Protein AF-A0A9E5Y0D2-F1 (afdb_monomer)

Radius of gyration: 13.47 Å; Cα contacts (8 Å, |Δi|>4): 110; chains: 1; bounding box: 31×25×34 Å

Sequence (100 aa):
MKELVKKLLSEASYRKVLHGIVSGCRSVDELQQKLNLDKNTIEKIVEELKEKGVIEINEEGIKSRLQDFLLVIDFRTGSVYAVFSPEKAREIREYIAKHL

Secondary structure (DSSP, 8-state):
-HHHHHHHHH-HHHHHHHHHHHTT--SHHHHHHHH---HHHHHHHHHHHHHTTSEEEETTEEEE-TTTSEEEEETTTTEEEEE-SHHHHHHHHHHHHH--

Solvent-accessible surface area (backbone atoms only — not comparable to full-atom values): 5742 Å² total; per-residue (Å²): 110,74,65,59,54,47,43,46,62,74,33,68,64,49,42,52,52,54,50,36,35,70,73,64,33,37,46,70,68,56,39,28,74,72,64,79,49,60,62,70,60,51,49,53,49,52,51,51,35,37,78,70,59,48,29,47,78,56,99,91,27,47,41,62,41,42,88,67,34,35,60,46,62,40,81,89,78,68,45,68,45,78,28,90,38,68,66,59,33,48,54,51,52,54,53,51,69,73,76,111

Nearest PDB structures (foldseek):
  7oyk-assembly2_CCC  TM=7.111E-01  e=1.695E-02  Bacillus subtilis subsp. subtilis str. 168
  7oyk-assembly1_BBB  TM=7.084E-01  e=1.927E-02  Bacillus subtilis subsp. subtilis str. 168
  7oyk-assembly2_DDD  TM=7.296E-01  e=4.721E-02  Bacillus subtilis subsp. subtilis str. 168
  8bif-assembly2_D-2  TM=7.001E-01  e=4.429E-02  Photorhabdus laumondii subsp. laumondii TTO1
  8bii-assembly3_G-2  TM=5.955E-01  e=3.216E-02  Photorhabdus laumondii subsp. laumondii TTO1

pLDDT: mean 72.15, std 15.29, range [42.47, 92.75]

Foldseek 3Di:
DVVLVVCLLPPPLLVLLLVQQVVPDFELVSSCVPVVDDSVSSVVSLVVCVVVVQWDQDPSGIHGPCVQWVQPCPPVVRDTDTRNHPVSSVVVVVVVVVVD

Structure (mmCIF, N/CA/C/O backbone):
data_AF-A0A9E5Y0D2-F1
#
_entry.id   AF-A0A9E5Y0D2-F1
#
loop_
_atom_site.group_PDB
_atom_site.id
_atom_site.type_symbol
_atom_site.label_atom_id
_atom_site.label_alt_id
_atom_site.label_comp_id
_atom_site.label_asym_id
_atom_site.label_entity_id
_atom_site.label_seq_id
_atom_site.pdbx_PDB_ins_code
_atom_site.Cartn_x
_atom_site.Cartn_y
_atom_site.Cartn_z
_atom_site.occupancy
_atom_site.B_iso_or_equiv
_atom_site.auth_seq_id
_atom_site.auth_comp_id
_atom_site.auth_asym_id
_atom_site.auth_atom_id
_atom_site.pdbx_PDB_model_num
ATOM 1 N N . MET A 1 1 ? -6.935 7.924 -10.536 1.00 57.03 1 MET A N 1
ATOM 2 C CA . MET A 1 1 ? -5.651 7.296 -10.923 1.00 57.03 1 MET A CA 1
ATOM 3 C C . MET A 1 1 ? -4.521 8.307 -11.137 1.00 57.03 1 MET A C 1
ATOM 5 O O . MET A 1 1 ? -3.524 8.201 -10.441 1.00 57.03 1 MET A O 1
ATOM 9 N N . LYS A 1 2 ? -4.656 9.306 -12.033 1.00 58.25 2 LYS A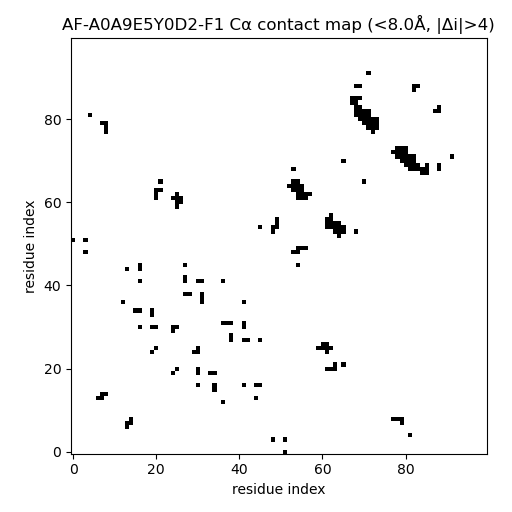 N 1
ATOM 10 C CA . LYS A 1 2 ? -3.583 10.292 -12.323 1.00 58.25 2 LYS A CA 1
ATOM 11 C C . LYS A 1 2 ? -3.061 11.048 -11.087 1.00 58.25 2 LYS A C 1
ATOM 13 O O . LYS A 1 2 ? -1.858 11.240 -10.960 1.00 58.25 2 LYS A O 1
ATOM 18 N N . GLU A 1 3 ? -3.947 11.432 -10.170 1.00 70.75 3 GLU A N 1
ATOM 19 C CA . GLU A 1 3 ? -3.569 12.153 -8.945 1.00 70.75 3 GLU A CA 1
ATOM 20 C C . GLU A 1 3 ? -2.777 11.282 -7.957 1.00 70.75 3 GLU A C 1
ATOM 22 O O . GLU A 1 3 ? -1.723 11.702 -7.495 1.00 70.75 3 GLU A O 1
ATOM 27 N N . LEU A 1 4 ? -3.202 10.035 -7.727 1.00 71.25 4 LEU A N 1
ATOM 28 C CA . LEU A 1 4 ? -2.483 9.083 -6.871 1.00 71.25 4 LEU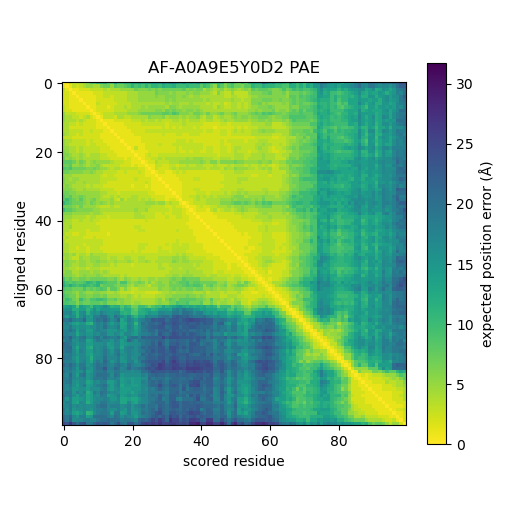 A CA 1
ATOM 29 C C . LEU A 1 4 ? -1.063 8.804 -7.388 1.00 71.25 4 LEU A C 1
ATOM 31 O O . LEU A 1 4 ? -0.119 8.758 -6.608 1.00 71.25 4 LEU A O 1
ATOM 35 N N . VAL A 1 5 ? -0.893 8.660 -8.707 1.00 69.25 5 VAL A N 1
ATOM 36 C CA . VAL A 1 5 ? 0.437 8.490 -9.319 1.00 69.25 5 VAL A CA 1
ATOM 37 C C . VAL A 1 5 ? 1.309 9.720 -9.071 1.00 69.25 5 VAL A C 1
ATOM 39 O O . VAL A 1 5 ? 2.482 9.579 -8.733 1.00 69.25 5 VAL A O 1
ATOM 42 N N . LYS A 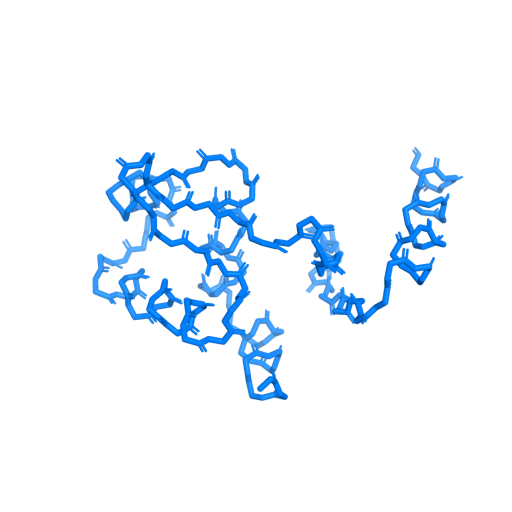1 6 ? 0.738 10.927 -9.174 1.00 69.00 6 LYS A N 1
ATOM 43 C CA . LYS A 1 6 ? 1.452 12.167 -8.855 1.00 69.00 6 LYS A CA 1
ATOM 44 C C . LYS A 1 6 ? 1.898 12.178 -7.392 1.00 69.00 6 LYS A C 1
ATOM 46 O O . LYS A 1 6 ? 3.075 12.417 -7.156 1.00 69.00 6 LYS A O 1
ATOM 51 N N . LYS A 1 7 ? 1.014 11.832 -6.448 1.00 76.19 7 LYS A N 1
ATOM 52 C CA . LYS A 1 7 ? 1.349 11.721 -5.017 1.00 76.19 7 LYS A CA 1
ATOM 53 C C . LYS A 1 7 ? 2.416 10.658 -4.754 1.00 76.19 7 LYS A C 1
ATOM 55 O O . LYS A 1 7 ? 3.370 10.923 -4.041 1.00 76.19 7 LYS A O 1
ATOM 60 N N . LEU A 1 8 ? 2.348 9.490 -5.394 1.00 73.69 8 LEU A N 1
ATOM 61 C CA . LEU A 1 8 ? 3.390 8.456 -5.289 1.00 73.69 8 LEU A CA 1
ATOM 62 C C . LEU A 1 8 ? 4.755 8.940 -5.812 1.00 73.69 8 LEU A C 1
ATOM 64 O O . LEU A 1 8 ? 5.796 8.571 -5.270 1.00 73.69 8 LEU A O 1
ATOM 68 N N . LEU A 1 9 ? 4.775 9.800 -6.830 1.00 68.56 9 LEU A N 1
ATOM 69 C CA . LEU A 1 9 ? 6.006 10.395 -7.356 1.00 68.56 9 LEU A CA 1
ATOM 70 C C . LEU A 1 9 ? 6.519 11.560 -6.494 1.00 68.56 9 LEU A C 1
ATOM 72 O O . LEU A 1 9 ? 7.722 11.659 -6.258 1.00 68.56 9 LEU A O 1
ATOM 76 N N . SER A 1 10 ? 5.642 12.421 -5.976 1.00 72.56 10 SER A N 1
ATOM 77 C CA . SER A 1 10 ? 6.042 13.626 -5.236 1.00 72.56 10 SER A CA 1
ATOM 78 C C . SER A 1 10 ? 6.173 13.426 -3.725 1.00 72.56 10 SER A C 1
ATOM 80 O O . SER A 1 10 ? 6.967 14.112 -3.089 1.00 72.56 10 SER A O 1
ATOM 82 N N . GLU A 1 11 ? 5.437 12.487 -3.136 1.00 81.62 11 GLU A N 1
ATOM 83 C CA . GLU A 1 11 ? 5.326 12.314 -1.686 1.00 81.62 11 GLU A CA 1
ATOM 84 C C . GLU A 1 11 ? 6.020 11.030 -1.220 1.00 81.62 11 GLU A C 1
ATOM 86 O O . GLU A 1 11 ? 5.601 9.904 -1.505 1.00 81.62 11 GLU A O 1
ATOM 91 N N . ALA A 1 12 ? 7.090 11.191 -0.437 1.00 79.31 12 ALA A N 1
ATOM 92 C CA . ALA A 1 12 ? 7.856 10.066 0.098 1.00 79.31 12 ALA A CA 1
ATOM 93 C C . ALA A 1 12 ? 7.018 9.151 1.011 1.00 79.31 12 ALA A C 1
ATOM 95 O O . ALA A 1 12 ? 7.247 7.941 1.034 1.00 79.31 12 ALA A O 1
ATOM 96 N N . SER A 1 13 ? 6.037 9.706 1.729 1.00 84.44 13 SER A N 1
ATOM 97 C CA . SER A 1 13 ? 5.147 8.954 2.622 1.00 84.44 13 SER A CA 1
ATOM 98 C C . SER A 1 13 ? 4.314 7.920 1.862 1.00 84.44 13 SER A C 1
ATOM 100 O O . SER A 1 13 ? 4.254 6.767 2.281 1.00 84.44 13 SER A O 1
ATOM 102 N N . TYR A 1 14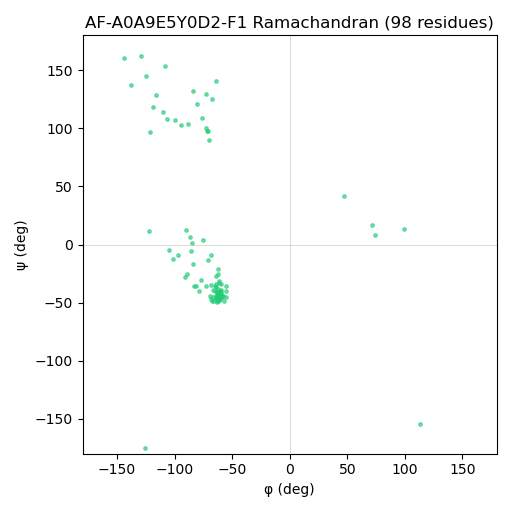 ? 3.768 8.284 0.695 1.00 83.50 14 TYR A N 1
ATOM 103 C CA . TYR A 1 14 ? 3.007 7.363 -0.155 1.00 83.50 14 TYR A CA 1
ATOM 104 C C . TYR A 1 14 ? 3.866 6.193 -0.640 1.00 83.50 14 TYR A C 1
ATOM 106 O O . TYR A 1 14 ? 3.440 5.041 -0.566 1.00 83.50 14 TYR A O 1
ATOM 114 N N . ARG A 1 15 ? 5.105 6.463 -1.077 1.00 79.38 15 ARG A N 1
ATOM 115 C CA . ARG A 1 15 ? 6.041 5.404 -1.497 1.00 79.38 15 ARG A CA 1
ATOM 116 C C . ARG A 1 15 ? 6.387 4.459 -0.360 1.00 79.38 15 ARG A C 1
ATOM 118 O O . ARG A 1 15 ? 6.405 3.251 -0.564 1.00 79.38 15 ARG A O 1
ATOM 125 N N . LYS A 1 16 ? 6.661 5.006 0.825 1.00 82.69 16 LYS A N 1
ATOM 126 C CA . LYS A 1 16 ? 7.000 4.231 2.022 1.00 82.69 16 LYS A CA 1
ATOM 127 C C . LYS A 1 16 ? 5.861 3.302 2.432 1.00 82.69 16 LYS A C 1
ATOM 129 O O . LYS A 1 16 ? 6.106 2.119 2.645 1.00 82.69 16 LYS A O 1
ATOM 134 N N . VAL A 1 17 ? 4.632 3.818 2.491 1.00 85.44 17 VAL A N 1
ATOM 135 C CA . VAL A 1 17 ? 3.443 3.026 2.841 1.00 85.44 17 VAL A CA 1
ATOM 136 C C . VAL A 1 17 ? 3.202 1.934 1.810 1.00 85.44 17 VAL A C 1
ATOM 138 O O . VAL A 1 17 ? 3.102 0.765 2.175 1.00 85.44 17 VAL A O 1
ATOM 141 N N . LEU A 1 18 ? 3.207 2.283 0.523 1.00 79.88 18 LEU A N 1
ATOM 142 C CA . LEU A 1 18 ? 3.008 1.303 -0.537 1.00 79.88 18 LEU A CA 1
ATOM 143 C C . LEU A 1 18 ? 4.100 0.223 -0.530 1.00 79.88 18 LEU A C 1
ATOM 145 O O . LEU A 1 18 ? 3.790 -0.961 -0.613 1.00 79.88 18 LEU A O 1
ATOM 149 N N . HIS A 1 19 ? 5.367 0.609 -0.359 1.00 77.81 19 HIS A N 1
ATOM 150 C CA . HIS A 1 19 ? 6.482 -0.328 -0.225 1.00 77.81 19 HIS A CA 1
ATOM 151 C C . HIS A 1 19 ? 6.331 -1.251 0.985 1.00 77.81 19 HIS A C 1
ATOM 153 O O . HIS A 1 19 ? 6.597 -2.444 0.870 1.00 77.81 19 HIS A O 1
ATOM 159 N N . GLY A 1 20 ? 5.893 -0.723 2.132 1.00 80.75 20 GLY A N 1
ATOM 160 C CA . GLY A 1 20 ? 5.629 -1.518 3.329 1.00 80.75 20 GLY A CA 1
ATOM 161 C C . GLY A 1 20 ? 4.565 -2.584 3.077 1.00 80.75 20 GLY A C 1
ATOM 162 O O . GLY A 1 20 ? 4.786 -3.750 3.395 1.00 80.75 20 GLY A O 1
ATOM 163 N N . ILE A 1 21 ? 3.463 -2.212 2.418 1.00 82.25 21 ILE A N 1
ATOM 164 C CA . ILE A 1 21 ? 2.384 -3.142 2.053 1.00 82.25 21 ILE A CA 1
ATOM 165 C C . ILE A 1 21 ? 2.894 -4.213 1.075 1.00 82.25 21 ILE A C 1
ATOM 167 O O . ILE A 1 21 ? 2.639 -5.400 1.265 1.00 82.25 21 ILE A O 1
ATOM 171 N N . VAL A 1 22 ? 3.670 -3.827 0.055 1.00 75.38 22 VAL A N 1
ATOM 172 C CA . VAL A 1 22 ? 4.278 -4.774 -0.905 1.00 75.38 22 VAL A CA 1
ATOM 173 C C . VAL A 1 22 ? 5.272 -5.714 -0.231 1.00 75.38 22 VAL A C 1
ATOM 175 O O . VAL A 1 22 ? 5.337 -6.891 -0.569 1.00 75.38 22 VAL A O 1
ATOM 178 N N . SER A 1 23 ? 6.011 -5.205 0.751 1.00 73.19 23 SER A N 1
ATOM 179 C CA . SER A 1 23 ? 6.973 -5.961 1.555 1.00 73.19 23 SER A CA 1
ATOM 180 C C . SER A 1 23 ? 6.302 -6.861 2.602 1.00 73.19 23 SER A C 1
ATOM 182 O O . SER A 1 23 ? 6.996 -7.495 3.397 1.00 73.19 23 SER A O 1
ATOM 184 N N . GLY A 1 24 ? 4.966 -6.920 2.621 1.00 74.25 24 GLY A N 1
ATOM 185 C CA . GLY A 1 24 ? 4.190 -7.858 3.424 1.00 74.25 24 GLY A CA 1
ATOM 186 C C . GLY A 1 24 ? 3.633 -7.298 4.729 1.00 74.25 24 GLY A C 1
ATOM 187 O O . GLY A 1 24 ? 3.187 -8.096 5.546 1.00 74.25 24 GLY A O 1
ATOM 188 N N . CYS A 1 25 ? 3.638 -5.976 4.944 1.00 85.31 25 CYS A N 1
ATOM 189 C CA . CYS A 1 25 ? 2.899 -5.387 6.063 1.00 85.31 25 CYS A CA 1
ATOM 190 C C . CYS A 1 25 ? 1.391 -5.540 5.850 1.00 85.31 25 CYS A C 1
ATOM 192 O O . CYS A 1 25 ? 0.862 -5.085 4.835 1.00 85.31 25 CYS A O 1
ATOM 194 N N . ARG A 1 26 ? 0.708 -6.143 6.826 1.00 86.94 26 ARG A N 1
ATOM 195 C CA . ARG A 1 26 ? -0.723 -6.479 6.744 1.00 86.94 26 ARG A CA 1
ATOM 196 C C . ARG A 1 26 ? -1.618 -5.551 7.557 1.00 86.94 26 ARG A C 1
ATOM 198 O O . ARG A 1 26 ? -2.836 -5.675 7.480 1.00 86.94 26 ARG A O 1
ATOM 205 N N . SER A 1 27 ? -1.055 -4.614 8.316 1.00 89.81 27 SER A N 1
ATOM 206 C CA . SER A 1 27 ? -1.825 -3.689 9.151 1.00 89.81 27 SER A CA 1
ATOM 207 C C . SER A 1 27 ? -1.212 -2.291 9.199 1.00 89.81 27 SER A C 1
ATOM 209 O O . SER A 1 27 ? -0.029 -2.087 8.915 1.00 89.81 27 SER A O 1
ATOM 211 N N . VAL A 1 28 ? -2.038 -1.315 9.582 1.00 89.56 28 VAL A N 1
ATOM 212 C CA . VAL A 1 28 ? -1.602 0.066 9.829 1.00 89.56 28 VAL A CA 1
ATOM 213 C C . VAL A 1 28 ? -0.565 0.116 10.952 1.00 89.56 28 VAL A C 1
ATOM 215 O O . VAL A 1 28 ? 0.425 0.830 10.823 1.00 89.56 28 VAL A O 1
ATOM 218 N N . ASP A 1 29 ? -0.742 -0.665 12.018 1.00 89.44 29 ASP A N 1
ATOM 219 C CA . ASP A 1 29 ? 0.195 -0.690 13.143 1.00 89.44 29 ASP A CA 1
ATOM 220 C C . ASP A 1 29 ? 1.567 -1.263 12.735 1.00 89.44 29 ASP A C 1
ATOM 222 O O . ASP A 1 29 ? 2.601 -0.709 13.108 1.00 89.44 29 ASP A O 1
ATOM 226 N N . GLU A 1 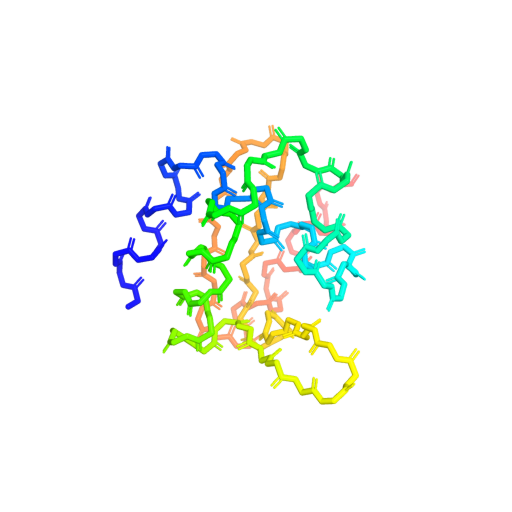30 ? 1.612 -2.299 11.888 1.00 89.19 30 GLU A N 1
ATOM 227 C CA . GLU A 1 30 ? 2.876 -2.802 11.321 1.00 89.19 30 GLU A CA 1
ATOM 228 C C . GLU A 1 30 ? 3.575 -1.761 10.439 1.00 89.19 30 GLU A C 1
ATOM 230 O O . GLU A 1 30 ? 4.799 -1.599 10.496 1.00 89.19 30 GLU A O 1
ATOM 235 N N . LEU A 1 31 ? 2.804 -1.041 9.619 1.00 89.19 31 LEU A N 1
ATOM 236 C CA . LEU A 1 31 ? 3.319 0.057 8.804 1.00 89.19 31 LEU A CA 1
ATOM 237 C C . LEU A 1 31 ? 3.865 1.180 9.689 1.00 89.19 31 LEU A C 1
ATOM 239 O O . LEU A 1 31 ? 4.935 1.712 9.404 1.00 89.19 31 LEU A O 1
ATOM 243 N N . GLN A 1 32 ? 3.180 1.513 10.780 1.00 91.06 32 GLN A N 1
ATOM 244 C CA . GLN A 1 32 ? 3.612 2.544 11.717 1.00 91.06 32 GLN A CA 1
ATOM 245 C C . GLN A 1 32 ? 4.942 2.177 12.374 1.00 91.06 32 GLN A C 1
ATOM 247 O O . GLN A 1 32 ? 5.878 2.980 12.352 1.00 91.06 32 GLN A O 1
ATOM 252 N N . GLN A 1 33 ? 5.051 0.946 12.880 1.00 87.94 33 GLN A N 1
ATOM 253 C CA . GLN A 1 33 ? 6.272 0.442 13.510 1.00 87.94 33 GLN A CA 1
ATOM 254 C C . GLN A 1 33 ? 7.469 0.456 12.553 1.00 87.94 33 GLN A C 1
ATOM 256 O O . GLN A 1 33 ? 8.578 0.792 12.966 1.00 87.94 33 GLN A O 1
ATOM 261 N N . LYS A 1 34 ? 7.266 0.122 11.271 1.00 85.25 34 LYS A N 1
ATOM 262 C CA . LYS A 1 34 ? 8.360 0.080 10.287 1.00 85.25 34 LYS A CA 1
ATOM 263 C C . LYS A 1 34 ? 8.707 1.429 9.668 1.00 85.25 34 LYS A C 1
ATOM 265 O O . LYS A 1 34 ? 9.866 1.655 9.328 1.00 85.25 34 LYS A O 1
ATOM 270 N N . LEU A 1 35 ? 7.723 2.293 9.433 1.00 82.62 35 LEU A N 1
ATOM 271 C CA . LEU A 1 35 ? 7.906 3.478 8.589 1.00 82.62 35 LEU A CA 1
ATOM 272 C C . LEU A 1 35 ? 8.201 4.753 9.382 1.00 82.62 35 LEU A C 1
ATOM 274 O O . LEU A 1 35 ? 8.569 5.755 8.762 1.00 82.62 35 LEU A O 1
ATOM 278 N N . ASN A 1 36 ? 8.077 4.709 10.715 1.00 84.12 36 ASN A N 1
ATOM 279 C CA . ASN A 1 36 ? 8.204 5.864 11.610 1.00 84.12 36 ASN A CA 1
ATOM 280 C C . ASN A 1 36 ? 7.396 7.072 11.093 1.00 84.12 36 ASN A C 1
ATOM 282 O O . ASN A 1 36 ? 7.876 8.204 11.035 1.00 84.12 36 ASN A O 1
ATOM 286 N N . LEU A 1 37 ? 6.188 6.780 10.607 1.00 85.50 37 LEU A N 1
ATOM 287 C CA . LEU A 1 37 ? 5.206 7.745 10.127 1.00 85.50 37 LEU A CA 1
ATOM 288 C C . LEU A 1 37 ? 4.063 7.816 11.135 1.00 85.50 37 LEU A C 1
ATOM 290 O O . LEU A 1 37 ? 3.784 6.851 11.842 1.00 85.50 37 LEU A O 1
ATOM 294 N N . ASP A 1 38 ? 3.388 8.957 11.173 1.00 90.56 38 ASP A N 1
ATOM 295 C CA . ASP A 1 38 ? 2.204 9.129 12.003 1.00 90.56 38 ASP A CA 1
ATOM 296 C C . ASP A 1 38 ? 1.056 8.204 11.550 1.00 90.56 38 ASP A C 1
ATOM 298 O O . ASP A 1 38 ? 0.829 8.020 10.348 1.00 90.56 38 ASP A O 1
ATOM 302 N N . LYS A 1 39 ? 0.315 7.644 12.516 1.00 89.81 39 LYS A N 1
ATOM 303 C CA . LYS A 1 39 ? -0.765 6.680 12.256 1.00 89.81 39 LYS A CA 1
ATOM 304 C C . LYS A 1 39 ? -1.850 7.260 11.349 1.00 89.81 39 LYS A C 1
ATOM 306 O O . LYS A 1 39 ? -2.227 6.610 10.381 1.00 89.81 39 LYS A O 1
ATOM 311 N N . ASN A 1 40 ? -2.269 8.503 11.586 1.00 91.75 40 ASN A N 1
ATOM 312 C CA . ASN A 1 40 ? -3.308 9.174 10.799 1.00 91.75 40 ASN A CA 1
ATOM 313 C C . ASN A 1 40 ? -2.845 9.386 9.346 1.00 91.75 40 ASN A C 1
ATOM 315 O O . ASN A 1 40 ? -3.610 9.237 8.395 1.00 91.75 40 ASN A O 1
ATOM 319 N N . THR A 1 41 ? -1.553 9.669 9.154 1.00 89.94 41 THR A N 1
ATOM 320 C CA . THR A 1 41 ? -0.966 9.758 7.808 1.00 89.94 41 THR A CA 1
ATOM 321 C C . THR A 1 41 ? -1.021 8.413 7.085 1.00 89.94 41 THR A C 1
ATOM 323 O O . THR A 1 41 ? -1.394 8.363 5.915 1.00 89.94 41 THR A O 1
ATOM 326 N N . ILE A 1 42 ? -0.674 7.320 7.767 1.00 90.62 42 ILE A N 1
ATOM 327 C CA . ILE A 1 42 ? -0.727 5.972 7.188 1.00 90.62 42 ILE A CA 1
ATOM 328 C C . ILE A 1 42 ? -2.169 5.587 6.857 1.00 90.62 42 ILE A C 1
ATOM 330 O O . ILE A 1 42 ? -2.412 5.113 5.751 1.00 90.62 42 ILE A O 1
ATOM 334 N N . GLU A 1 43 ? -3.114 5.821 7.767 1.00 92.62 43 GLU A N 1
ATOM 335 C CA . GLU A 1 43 ? -4.536 5.518 7.568 1.00 92.62 43 GLU A CA 1
ATOM 336 C C . GLU A 1 43 ? -5.090 6.225 6.333 1.00 92.62 43 GLU A C 1
ATOM 338 O O . GLU A 1 43 ? -5.646 5.560 5.461 1.00 92.62 43 GLU A O 1
ATOM 343 N N . LYS A 1 44 ? -4.831 7.530 6.182 1.00 92.75 44 LYS A N 1
ATOM 344 C CA . LYS A 1 44 ? -5.236 8.289 4.988 1.00 92.75 44 LYS A CA 1
ATOM 345 C C . LYS A 1 44 ? -4.669 7.706 3.699 1.00 92.75 44 LYS A C 1
ATOM 347 O O . LYS A 1 44 ? -5.381 7.590 2.706 1.00 92.75 44 LYS A O 1
ATOM 352 N N . ILE A 1 45 ? -3.386 7.339 3.701 1.00 90.19 45 ILE A N 1
ATOM 353 C CA . ILE A 1 45 ? -2.740 6.768 2.515 1.00 90.19 45 ILE A CA 1
ATOM 354 C C . ILE A 1 45 ? -3.335 5.392 2.195 1.00 90.19 45 ILE A C 1
ATOM 356 O O . ILE A 1 45 ? -3.626 5.107 1.038 1.00 90.19 45 ILE A O 1
ATOM 360 N N . VAL A 1 46 ? -3.522 4.536 3.201 1.00 90.00 46 VAL A N 1
ATOM 361 C CA . VAL A 1 46 ? -4.119 3.200 3.051 1.00 90.00 46 VAL A CA 1
ATOM 362 C C . VAL A 1 46 ? -5.550 3.307 2.522 1.00 90.00 46 VAL A C 1
ATOM 364 O O . VAL A 1 46 ? -5.908 2.594 1.586 1.00 90.00 46 VAL A O 1
ATOM 367 N N . GLU A 1 47 ? -6.354 4.218 3.062 1.00 90.12 47 GLU A N 1
ATOM 368 C CA . GLU A 1 47 ? -7.719 4.467 2.603 1.00 90.12 47 GLU A CA 1
ATOM 369 C C . GLU A 1 47 ? -7.741 4.926 1.141 1.00 90.12 47 GLU A C 1
ATOM 371 O O . GLU A 1 47 ? -8.425 4.314 0.322 1.00 90.12 47 GLU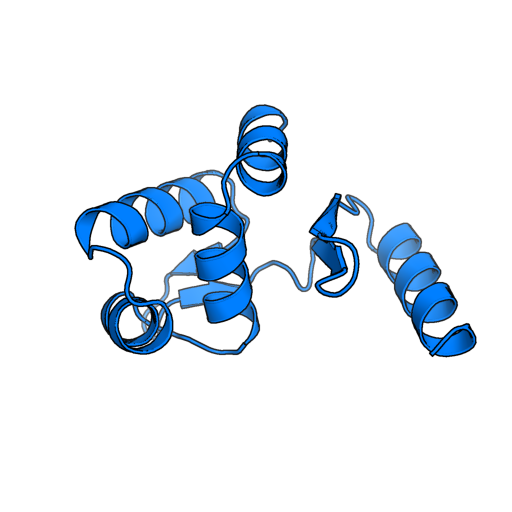 A O 1
ATOM 376 N N . GLU A 1 48 ? -6.901 5.897 0.768 1.00 87.94 48 GLU A N 1
ATOM 377 C CA . GLU A 1 48 ? -6.820 6.370 -0.617 1.00 87.94 48 GLU A CA 1
ATOM 378 C C . GLU A 1 48 ? -6.353 5.254 -1.572 1.00 87.94 48 GLU A C 1
ATOM 380 O O . GLU A 1 48 ? -6.905 5.079 -2.661 1.00 87.94 48 GLU A O 1
ATOM 385 N N . LEU A 1 49 ? -5.369 4.440 -1.170 1.00 84.19 49 LEU A N 1
ATOM 386 C CA . LEU A 1 49 ? -4.914 3.285 -1.950 1.00 84.19 49 LEU A CA 1
ATOM 387 C C . LEU A 1 49 ? -6.027 2.243 -2.139 1.00 84.19 49 LEU A C 1
ATOM 389 O O . LEU A 1 49 ? -6.133 1.658 -3.223 1.00 84.19 49 LEU A O 1
ATOM 393 N N . LYS A 1 50 ? -6.858 2.019 -1.114 1.00 86.75 50 LYS A N 1
ATOM 394 C CA . LYS A 1 50 ? -8.014 1.115 -1.167 1.00 86.75 50 LYS A CA 1
ATOM 395 C C . LYS A 1 50 ? -9.092 1.664 -2.098 1.00 86.75 50 LYS A C 1
ATOM 397 O O . LYS A 1 50 ? -9.552 0.942 -2.978 1.00 86.75 50 LYS A O 1
ATOM 402 N N . GLU A 1 51 ? -9.457 2.938 -1.965 1.00 83.94 51 GLU A N 1
ATOM 403 C CA . GLU A 1 51 ? -10.445 3.597 -2.831 1.00 83.94 51 GLU A CA 1
ATOM 404 C C . GLU A 1 51 ? -10.033 3.582 -4.306 1.00 83.94 51 GLU A C 1
ATOM 406 O O . GLU A 1 51 ? -10.875 3.488 -5.199 1.00 83.94 51 GLU A O 1
ATOM 411 N N . LYS A 1 52 ? -8.728 3.677 -4.589 1.00 76.12 52 LYS A N 1
ATOM 412 C CA . LYS A 1 52 ? -8.201 3.575 -5.957 1.00 76.12 52 LYS A CA 1
ATOM 413 C C . LYS A 1 52 ? -7.963 2.132 -6.420 1.00 76.12 52 LYS A C 1
ATOM 415 O O . LYS A 1 52 ? -7.498 1.950 -7.542 1.00 76.12 52 LYS A O 1
ATOM 420 N N . GLY A 1 53 ? -8.272 1.129 -5.596 1.00 74.00 53 GLY A N 1
ATOM 421 C CA . GLY A 1 53 ? -8.163 -0.292 -5.937 1.00 74.00 53 GLY A CA 1
ATOM 422 C C . GLY A 1 53 ? -6.730 -0.825 -6.038 1.00 74.00 53 GLY A C 1
ATOM 423 O O . GLY A 1 53 ? -6.521 -1.886 -6.619 1.00 74.00 53 GLY A O 1
ATOM 424 N N . VAL A 1 54 ? -5.741 -0.105 -5.496 1.00 77.62 54 VAL A N 1
ATOM 425 C CA . VAL A 1 54 ? -4.325 -0.525 -5.482 1.00 77.62 54 VAL A CA 1
ATOM 426 C C . VAL A 1 54 ? -4.072 -1.582 -4.409 1.00 77.62 54 VAL A C 1
ATOM 428 O O . VAL A 1 54 ? -3.207 -2.447 -4.556 1.00 77.62 54 VAL A O 1
ATOM 431 N N . ILE A 1 55 ? -4.843 -1.519 -3.328 1.00 82.94 55 ILE A N 1
ATOM 432 C CA . ILE A 1 55 ? -4.837 -2.497 -2.247 1.00 82.94 55 ILE A CA 1
ATOM 433 C C . ILE A 1 55 ? -6.267 -2.945 -1.965 1.00 82.94 55 ILE A C 1
ATOM 435 O O . ILE A 1 55 ? -7.239 -2.278 -2.316 1.00 82.94 55 ILE A O 1
ATOM 439 N N . GLU A 1 56 ? -6.377 -4.067 -1.284 1.00 85.19 56 GLU A N 1
ATOM 440 C CA . GLU A 1 56 ? -7.608 -4.617 -0.751 1.00 85.19 56 GLU A CA 1
ATOM 441 C C . GLU A 1 56 ? -7.424 -4.854 0.74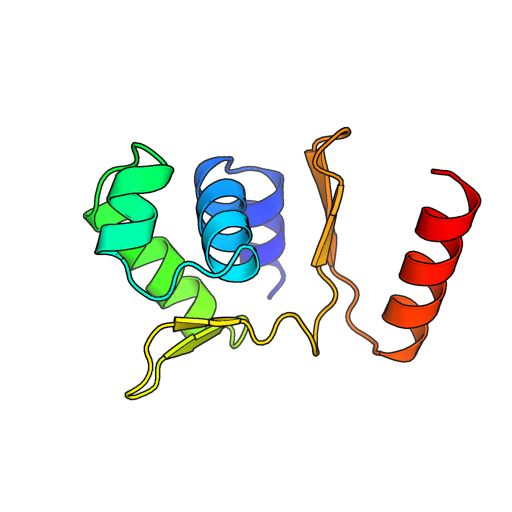2 1.00 85.19 56 GLU A C 1
ATOM 443 O O . GLU A 1 56 ? -6.330 -5.185 1.192 1.00 85.19 56 GLU A O 1
ATOM 448 N N . ILE A 1 57 ? -8.484 -4.658 1.517 1.00 86.94 57 ILE A N 1
ATOM 449 C CA . ILE A 1 57 ? -8.478 -4.952 2.948 1.00 86.94 57 ILE A CA 1
ATOM 450 C C . ILE A 1 57 ? -9.535 -6.022 3.173 1.00 86.94 57 ILE A C 1
ATOM 452 O O . ILE A 1 57 ? -10.707 -5.783 2.877 1.00 86.94 57 ILE A O 1
ATOM 456 N N . ASN A 1 58 ? -9.109 -7.184 3.657 1.00 85.75 58 ASN A N 1
ATOM 457 C CA . ASN A 1 58 ? -9.962 -8.322 3.979 1.00 85.75 58 ASN A CA 1
ATOM 458 C C . ASN A 1 58 ? -9.731 -8.764 5.439 1.00 85.75 58 ASN A C 1
ATOM 460 O O . ASN A 1 58 ? -8.992 -8.117 6.181 1.00 85.75 58 ASN A O 1
ATOM 464 N N . GLU A 1 59 ? -10.363 -9.860 5.860 1.00 82.88 59 GLU A N 1
ATOM 465 C CA . GLU A 1 59 ? -10.217 -10.402 7.223 1.00 82.88 59 GLU A CA 1
ATOM 466 C C . GLU A 1 59 ? -8.774 -10.838 7.552 1.00 82.88 59 GLU A C 1
ATOM 468 O O . GLU A 1 59 ? -8.395 -10.885 8.719 1.00 82.88 59 GLU A O 1
ATOM 473 N N . GLU A 1 60 ? -7.942 -11.101 6.538 1.00 81.44 60 GLU A N 1
ATOM 474 C CA . GLU A 1 60 ? -6.519 -11.441 6.691 1.00 81.44 60 GLU A CA 1
ATOM 475 C C . GLU A 1 60 ? -5.602 -10.202 6.771 1.00 81.44 60 GLU A C 1
ATOM 477 O O . GLU A 1 60 ? -4.395 -10.337 7.005 1.00 81.44 60 GLU A O 1
ATOM 482 N N . GLY A 1 61 ? -6.159 -9.002 6.575 1.00 86.06 61 GLY A N 1
ATOM 483 C CA . GLY A 1 61 ? -5.467 -7.718 6.640 1.00 86.06 61 GLY A CA 1
ATOM 484 C C . GLY A 1 61 ? -5.373 -6.993 5.295 1.00 86.06 61 GLY A C 1
ATOM 485 O O . GLY A 1 61 ? -6.209 -7.132 4.402 1.00 86.06 61 GLY A O 1
ATOM 486 N N . ILE A 1 62 ? -4.350 -6.150 5.165 1.00 86.62 62 ILE A N 1
ATOM 487 C CA . ILE A 1 62 ? -4.067 -5.386 3.951 1.00 86.62 62 ILE A CA 1
ATOM 488 C C . ILE A 1 62 ? -3.342 -6.289 2.952 1.00 86.62 62 ILE A C 1
ATOM 490 O O . ILE A 1 62 ? -2.241 -6.778 3.213 1.00 86.62 62 ILE A O 1
ATOM 494 N N . LYS A 1 63 ? -3.935 -6.461 1.773 1.00 83.06 63 LYS A N 1
ATOM 495 C CA . LYS A 1 63 ? -3.368 -7.203 0.651 1.00 83.06 63 LYS A CA 1
ATOM 496 C C . LYS A 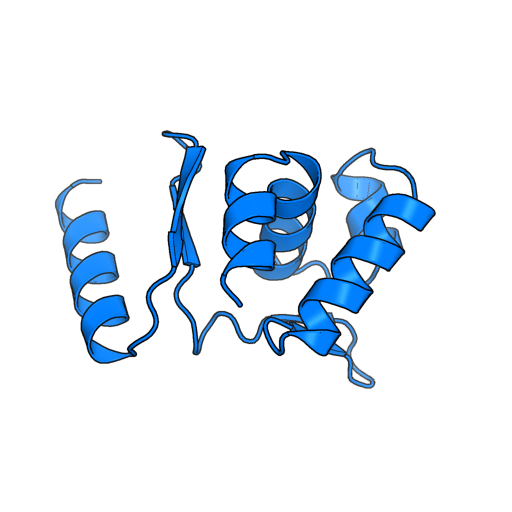1 63 ? -3.128 -6.266 -0.523 1.00 83.06 63 LYS A C 1
ATOM 498 O O . LYS A 1 63 ? -4.007 -5.527 -0.958 1.00 83.06 63 LYS A O 1
ATOM 503 N N . SER A 1 64 ? -1.918 -6.299 -1.062 1.00 76.62 64 SER A N 1
ATOM 504 C CA . SER A 1 64 ? -1.591 -5.532 -2.260 1.00 76.62 64 SER A CA 1
ATOM 505 C C . SER A 1 64 ? -2.239 -6.150 -3.500 1.00 76.62 64 SER A C 1
ATOM 507 O O . SER A 1 64 ? -2.036 -7.335 -3.763 1.00 76.62 64 SER A O 1
ATOM 509 N N . ARG A 1 65 ? -2.942 -5.343 -4.305 1.00 72.31 65 ARG A N 1
ATOM 510 C CA . ARG A 1 65 ? -3.363 -5.706 -5.672 1.00 72.31 65 ARG A CA 1
ATOM 511 C C . ARG A 1 65 ? -2.321 -5.296 -6.723 1.00 72.31 65 ARG A C 1
ATOM 513 O O . ARG A 1 65 ? -2.568 -5.350 -7.922 1.00 72.31 65 ARG A O 1
ATOM 520 N N . LEU A 1 66 ? -1.106 -4.933 -6.299 1.00 61.56 66 LEU A N 1
ATOM 521 C CA . LEU A 1 66 ? -0.001 -4.591 -7.204 1.00 61.56 66 LEU A CA 1
ATOM 522 C C . LEU A 1 66 ? 0.542 -5.778 -8.013 1.00 61.56 66 LEU A C 1
ATOM 524 O O . LEU A 1 66 ? 1.345 -5.579 -8.919 1.00 61.56 66 LEU A O 1
ATOM 528 N N . GLN A 1 67 ? 0.128 -7.016 -7.732 1.00 51.72 67 GLN A N 1
ATOM 529 C CA . GLN A 1 67 ? 0.423 -8.115 -8.659 1.00 51.72 67 GLN A CA 1
ATOM 530 C C . GLN A 1 67 ? -0.274 -7.907 -10.018 1.00 51.72 67 GLN A C 1
ATOM 532 O O . GLN A 1 67 ? 0.285 -8.309 -11.039 1.00 51.72 67 GLN A O 1
ATOM 537 N N . ASP A 1 68 ? -1.406 -7.190 -10.037 1.00 48.31 68 ASP A N 1
ATOM 538 C CA . ASP A 1 68 ? -2.148 -6.807 -11.247 1.00 48.31 68 ASP A CA 1
ATOM 539 C C . ASP A 1 68 ? -1.679 -5.465 -11.839 1.00 48.31 68 ASP A C 1
ATOM 541 O O . ASP A 1 68 ? -1.784 -5.228 -13.043 1.00 48.31 68 ASP A O 1
ATOM 545 N N . PHE A 1 69 ? -1.101 -4.596 -11.006 1.00 50.62 69 PHE A N 1
ATOM 546 C CA . PHE A 1 69 ? -0.505 -3.319 -11.398 1.00 50.62 69 PHE A CA 1
ATOM 547 C C . PHE A 1 69 ? 0.951 -3.312 -10.982 1.00 50.62 69 PHE A C 1
ATOM 549 O O . PHE A 1 69 ? 1.263 -2.982 -9.839 1.00 50.62 69 PHE A O 1
ATOM 556 N N . LEU A 1 70 ? 1.860 -3.634 -11.898 1.00 50.81 70 LEU A N 1
ATOM 557 C CA . LEU A 1 70 ? 3.272 -3.525 -11.571 1.00 50.81 70 LEU A CA 1
ATOM 558 C C . LEU A 1 70 ? 3.622 -2.038 -11.460 1.00 50.81 70 LEU A C 1
ATOM 560 O O . LEU A 1 70 ? 3.973 -1.391 -12.441 1.00 50.81 70 LEU A O 1
ATOM 564 N N . LEU A 1 71 ? 3.498 -1.465 -10.263 1.00 52.66 71 LEU A N 1
ATOM 565 C CA . LEU A 1 71 ? 4.281 -0.295 -9.919 1.00 52.66 71 LEU A CA 1
ATOM 566 C C . LEU A 1 71 ? 5.711 -0.789 -9.740 1.00 52.66 71 LEU A C 1
ATOM 568 O O . LEU A 1 71 ? 6.073 -1.301 -8.682 1.00 52.66 71 LEU A O 1
ATOM 572 N N . VAL A 1 72 ? 6.530 -0.649 -10.778 1.00 52.06 72 VAL A N 1
ATOM 573 C CA . VAL A 1 72 ? 7.976 -0.716 -10.581 1.00 52.06 72 VAL A CA 1
ATOM 574 C C . VAL A 1 72 ? 8.326 0.562 -9.848 1.00 52.06 72 VAL A C 1
ATOM 576 O O . VAL A 1 72 ? 8.420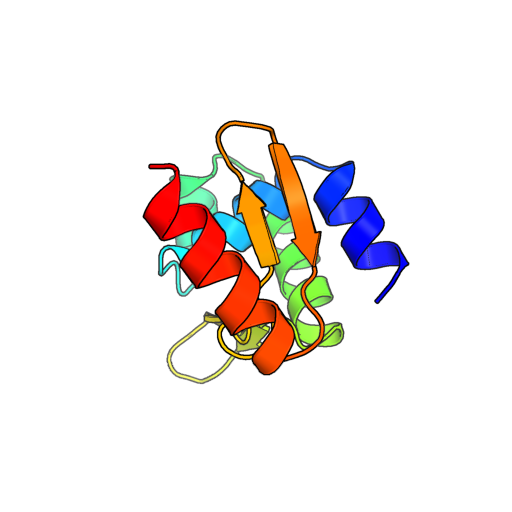 1.627 -10.448 1.00 52.06 72 VAL A O 1
ATOM 579 N N . ILE A 1 73 ? 8.457 0.489 -8.535 1.00 52.25 73 ILE A N 1
ATOM 580 C CA . ILE A 1 73 ? 9.152 1.538 -7.808 1.00 52.25 73 ILE A CA 1
ATOM 581 C C . ILE A 1 73 ? 10.611 1.114 -7.825 1.00 52.25 73 ILE A C 1
ATOM 583 O O . ILE A 1 73 ? 11.002 0.175 -7.136 1.00 52.25 73 ILE A O 1
ATOM 587 N N . ASP A 1 74 ? 11.406 1.754 -8.671 1.00 52.12 74 ASP A N 1
ATOM 588 C CA . ASP A 1 74 ? 12.850 1.622 -8.592 1.00 52.12 74 ASP A CA 1
ATOM 589 C C . ASP A 1 74 ? 13.315 2.399 -7.358 1.00 52.12 74 ASP A C 1
ATOM 591 O O . ASP A 1 74 ? 13.419 3.626 -7.358 1.00 52.12 74 ASP A O 1
ATOM 595 N N . PHE A 1 75 ? 13.563 1.669 -6.273 1.00 43.59 75 PHE A N 1
ATOM 596 C CA . PHE A 1 75 ? 13.998 2.240 -5.001 1.00 43.59 75 PHE A CA 1
ATOM 597 C C . PHE A 1 75 ? 15.438 2.772 -5.028 1.00 43.59 75 PHE A C 1
ATOM 599 O O . PHE A 1 75 ? 15.803 3.511 -4.116 1.00 43.59 75 PHE A O 1
ATOM 606 N N . ARG A 1 76 ? 16.249 2.454 -6.054 1.00 42.47 76 ARG A N 1
ATOM 607 C CA . ARG A 1 76 ? 17.587 3.048 -6.232 1.00 42.47 76 ARG A CA 1
ATOM 608 C C . ARG A 1 76 ? 17.509 4.419 -6.894 1.00 42.47 76 ARG A C 1
ATOM 610 O O . ARG A 1 76 ? 18.287 5.296 -6.536 1.00 42.47 76 ARG A O 1
ATOM 617 N N . THR A 1 77 ? 16.576 4.614 -7.827 1.00 48.53 77 THR A N 1
ATOM 618 C CA . THR A 1 77 ? 16.422 5.891 -8.554 1.00 48.53 77 THR A CA 1
ATOM 619 C C . THR A 1 77 ? 15.276 6.767 -8.043 1.00 48.53 77 THR A C 1
ATOM 621 O O . THR A 1 77 ? 15.189 7.935 -8.406 1.00 48.53 77 THR A O 1
ATOM 624 N N . GLY A 1 78 ? 14.390 6.233 -7.197 1.00 46.03 78 GLY A N 1
ATOM 625 C CA . GLY A 1 78 ? 13.180 6.919 -6.735 1.00 46.03 78 GLY A CA 1
ATOM 626 C C . GLY A 1 78 ? 12.069 7.003 -7.789 1.00 46.03 78 GLY A C 1
ATOM 627 O O . GLY A 1 78 ? 11.069 7.688 -7.564 1.00 46.03 78 GLY A O 1
ATOM 628 N N . SER A 1 79 ? 12.225 6.316 -8.923 1.00 43.53 79 SER A N 1
ATOM 629 C CA . SER A 1 79 ? 11.292 6.368 -10.051 1.00 43.53 79 SER A CA 1
ATOM 630 C C . SER A 1 79 ? 10.123 5.407 -9.845 1.00 43.53 79 SER A C 1
ATOM 632 O O . SER A 1 79 ? 10.326 4.238 -9.525 1.00 43.53 79 SER A O 1
ATOM 634 N N . VAL A 1 80 ? 8.893 5.882 -10.055 1.00 51.16 80 VAL A N 1
ATOM 635 C CA . VAL A 1 80 ? 7.679 5.054 -10.019 1.00 51.16 80 VAL A CA 1
ATOM 636 C C . VAL A 1 80 ? 7.174 4.853 -11.444 1.00 51.16 80 VAL A C 1
ATOM 638 O O . VAL A 1 80 ? 6.625 5.773 -12.047 1.00 51.16 80 VAL A O 1
ATOM 641 N N . TYR A 1 81 ? 7.317 3.645 -11.981 1.00 54.09 81 TYR A N 1
ATOM 642 C CA . TYR A 1 81 ? 6.699 3.248 -13.241 1.00 54.09 81 TYR A CA 1
ATOM 643 C C . TYR A 1 81 ? 5.380 2.554 -12.925 1.00 54.09 81 TYR A C 1
ATOM 645 O O . TYR A 1 81 ? 5.363 1.402 -12.503 1.00 54.09 81 TYR A O 1
ATOM 653 N N . ALA A 1 82 ? 4.262 3.255 -13.102 1.00 49.53 82 ALA A N 1
ATOM 654 C CA . ALA A 1 82 ? 2.950 2.623 -13.064 1.00 49.53 82 ALA A CA 1
ATOM 655 C C . ALA A 1 82 ? 2.735 1.864 -14.380 1.00 49.53 82 ALA A C 1
ATOM 657 O O . ALA A 1 82 ? 2.577 2.477 -15.438 1.00 49.53 82 ALA A O 1
ATOM 658 N N . VAL A 1 83 ? 2.757 0.533 -14.328 1.00 51.88 83 VAL A N 1
ATOM 659 C CA . VAL A 1 83 ? 2.540 -0.309 -15.502 1.00 51.88 83 VAL A CA 1
ATOM 660 C C . VAL A 1 83 ? 1.103 -0.815 -15.495 1.00 51.88 83 VAL A C 1
ATOM 662 O O . VAL A 1 83 ? 0.728 -1.656 -14.685 1.00 51.88 83 VAL A O 1
ATOM 665 N N . PHE A 1 84 ? 0.288 -0.263 -16.393 1.00 49.84 84 PHE A N 1
ATOM 666 C CA . PHE A 1 84 ? -1.162 -0.490 -16.447 1.00 49.84 84 PHE A CA 1
ATOM 667 C C . PHE A 1 84 ? -1.580 -1.737 -17.255 1.00 49.84 84 PHE A C 1
ATOM 669 O O . PHE A 1 84 ? -2.768 -1.920 -17.493 1.00 49.84 84 PHE A O 1
ATOM 676 N N . SER A 1 85 ? -0.636 -2.571 -17.712 1.00 48.34 85 SER A N 1
ATOM 677 C CA . SER A 1 85 ? -0.931 -3.798 -18.473 1.00 48.34 85 SER A CA 1
ATOM 678 C C . SER A 1 85 ? -0.045 -4.974 -18.025 1.00 48.34 85 SER A C 1
ATOM 680 O O . SER A 1 85 ? 1.167 -4.777 -17.877 1.00 48.34 85 SER A O 1
ATOM 682 N N . PRO A 1 86 ? -0.600 -6.195 -17.868 1.00 53.66 86 PRO A N 1
ATOM 683 C CA . PRO A 1 86 ? 0.147 -7.410 -17.521 1.00 53.66 86 PRO A CA 1
ATOM 684 C C . PRO A 1 86 ? 1.299 -7.729 -18.484 1.00 53.66 86 PRO A C 1
ATOM 686 O O . PRO A 1 86 ? 2.363 -8.188 -18.062 1.00 53.66 86 PRO A O 1
ATOM 689 N N . GLU A 1 87 ? 1.114 -7.450 -19.775 1.00 57.44 87 GLU A N 1
ATOM 690 C CA . GLU A 1 87 ? 2.128 -7.671 -20.813 1.00 57.44 87 GLU A CA 1
ATOM 691 C C . GLU A 1 87 ? 3.302 -6.708 -20.635 1.00 57.44 87 GLU A C 1
ATOM 693 O O . GLU A 1 87 ? 4.462 -7.114 -20.557 1.00 57.44 87 GLU A O 1
ATOM 698 N N . LYS A 1 88 ? 2.977 -5.429 -20.435 1.00 56.06 88 LYS A N 1
ATOM 699 C CA . LYS A 1 88 ? 3.947 -4.365 -20.175 1.00 56.06 88 LYS A CA 1
ATOM 700 C C . LYS A 1 88 ? 4.687 -4.603 -18.852 1.00 56.06 88 LYS A C 1
ATOM 702 O O . LYS A 1 88 ? 5.874 -4.317 -18.727 1.00 56.06 88 LYS A O 1
ATOM 707 N N . ALA A 1 89 ? 3.999 -5.176 -17.865 1.00 57.47 89 ALA A N 1
ATOM 708 C CA . ALA A 1 89 ? 4.565 -5.558 -16.577 1.00 57.47 89 ALA A CA 1
ATOM 709 C C . ALA A 1 89 ? 5.560 -6.719 -16.704 1.00 57.47 89 ALA A C 1
ATOM 711 O O . ALA A 1 89 ? 6.552 -6.772 -15.975 1.00 57.47 89 ALA A O 1
ATOM 712 N N . ARG A 1 90 ? 5.313 -7.663 -17.620 1.00 62.25 90 ARG A N 1
ATOM 713 C CA . ARG A 1 90 ? 6.266 -8.727 -17.959 1.00 62.25 90 ARG A CA 1
ATOM 714 C C . ARG A 1 90 ? 7.519 -8.155 -18.623 1.00 62.25 90 ARG A C 1
ATOM 716 O O . ARG A 1 90 ? 8.611 -8.453 -18.153 1.00 62.25 90 ARG A O 1
ATOM 723 N N . GLU A 1 91 ? 7.363 -7.284 -19.621 1.00 62.69 91 GLU A N 1
ATOM 724 C CA . GLU A 1 91 ? 8.494 -6.641 -20.314 1.00 62.69 91 GLU A CA 1
ATOM 725 C C . GLU A 1 91 ? 9.427 -5.903 -19.344 1.00 62.69 91 GLU A C 1
ATOM 727 O O . GLU A 1 91 ? 10.646 -6.058 -19.412 1.00 62.69 91 GLU A O 1
ATOM 732 N N . ILE A 1 92 ? 8.875 -5.132 -18.399 1.00 60.50 92 ILE A N 1
ATOM 733 C CA . ILE A 1 92 ? 9.717 -4.379 -17.461 1.00 60.50 92 ILE A CA 1
ATOM 734 C C . ILE A 1 92 ? 10.390 -5.297 -16.431 1.00 60.50 92 ILE A C 1
ATOM 736 O O . ILE A 1 92 ? 11.555 -5.079 -16.098 1.00 60.50 92 ILE A O 1
ATOM 740 N N . ARG A 1 93 ? 9.716 -6.361 -15.967 1.00 61.16 93 ARG A N 1
ATOM 741 C CA . ARG A 1 93 ? 10.351 -7.384 -15.112 1.00 61.16 93 ARG A CA 1
ATOM 742 C C . ARG A 1 93 ? 11.546 -8.035 -15.805 1.00 61.16 93 ARG A C 1
ATOM 744 O O . ARG A 1 93 ? 12.602 -8.162 -15.193 1.00 61.16 93 ARG A O 1
ATOM 751 N N . GLU A 1 94 ? 11.394 -8.403 -17.075 1.00 64.44 94 GLU A N 1
ATOM 752 C CA . GLU A 1 94 ? 12.480 -8.978 -17.875 1.00 64.44 94 GLU A CA 1
ATOM 753 C C . GLU A 1 94 ? 13.628 -7.985 -18.095 1.00 64.44 94 GLU A C 1
ATOM 755 O O . GLU A 1 94 ? 14.796 -8.366 -18.020 1.00 64.44 94 GLU A O 1
ATOM 760 N N . TYR A 1 95 ? 13.318 -6.708 -18.331 1.00 61.69 95 TYR A N 1
ATOM 761 C CA . TYR A 1 95 ? 14.329 -5.665 -18.495 1.00 61.69 95 TYR A CA 1
ATOM 762 C C . TYR A 1 95 ? 15.169 -5.466 -17.226 1.00 61.69 95 TYR A C 1
ATOM 764 O O . TYR A 1 95 ? 16.397 -5.435 -17.310 1.00 61.69 95 TYR A O 1
ATOM 772 N N . ILE A 1 96 ? 14.519 -5.380 -16.059 1.00 57.59 96 ILE A N 1
ATOM 773 C CA . ILE A 1 96 ? 15.187 -5.232 -14.758 1.00 57.59 96 ILE A CA 1
ATOM 774 C C . ILE A 1 96 ? 16.069 -6.446 -14.462 1.00 57.59 96 ILE A C 1
ATOM 776 O O . ILE A 1 96 ? 17.224 -6.278 -14.090 1.00 57.59 96 ILE A O 1
ATOM 780 N N . ALA A 1 97 ? 15.557 -7.662 -14.677 1.00 59.94 97 ALA A N 1
ATOM 781 C CA . ALA A 1 97 ? 16.304 -8.895 -14.432 1.00 59.94 97 ALA A CA 1
ATOM 782 C C . ALA A 1 97 ? 17.562 -9.039 -15.310 1.00 59.94 97 ALA A C 1
ATOM 784 O O . ALA A 1 97 ? 18.490 -9.737 -14.926 1.00 59.94 97 ALA A O 1
ATOM 785 N N . LYS A 1 98 ? 17.599 -8.395 -16.485 1.00 63.50 98 LYS A N 1
ATOM 786 C CA . LYS A 1 98 ? 18.766 -8.402 -17.385 1.00 63.50 98 LYS A CA 1
ATOM 787 C C . LYS A 1 98 ? 19.839 -7.365 -17.041 1.00 63.50 98 LYS A C 1
ATOM 789 O O . LYS A 1 98 ? 20.939 -7.465 -17.573 1.00 63.50 98 LYS A O 1
ATOM 794 N N . HIS A 1 99 ? 19.518 -6.361 -16.227 1.00 57.44 99 HIS A N 1
ATOM 795 C CA . HIS A 1 99 ? 20.401 -5.221 -15.938 1.00 57.44 99 HIS A CA 1
ATOM 796 C C . HIS A 1 99 ? 20.716 -5.062 -14.439 1.00 57.44 99 HIS A C 1
ATOM 798 O O . HIS A 1 99 ? 21.258 -4.034 -14.029 1.00 57.44 99 HIS A O 1
ATOM 804 N N . LEU A 1 100 ? 20.378 -6.073 -13.635 1.00 46.88 100 LEU A N 1
ATOM 805 C CA . LEU A 1 100 ? 20.820 -6.271 -12.252 1.00 46.88 100 LEU A CA 1
ATOM 806 C C . LEU A 1 100 ? 21.805 -7.436 -12.195 1.00 46.88 100 LEU A C 1
ATOM 808 O O . LEU A 1 100 ? 22.736 -7.334 -11.367 1.00 46.88 100 LEU A O 1
#

Mean predicted aligned error: 9.68 Å